Protein AF-A0A352SSJ2-F1 (afdb_monomer_lite)

Se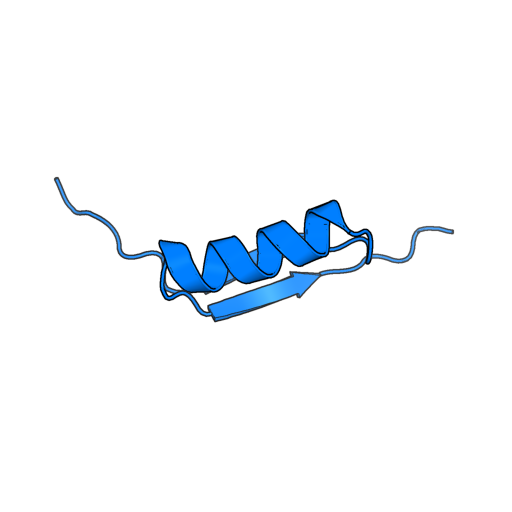condary structure (DSSP, 8-state):
-------EEEEE--SSHHHHHHHHHHHHHH--EEEEE-----

pLDDT: mean 91.73, std 12.95, range [46.09, 98.19]

Radius of gyration: 12.01 Å; chains: 1; bounding box: 33×15×30 Å

Structure (mmCIF, N/CA/C/O backbone):
data_AF-A0A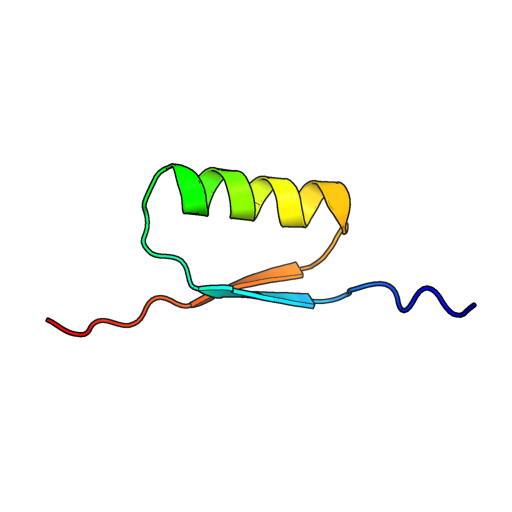352SSJ2-F1
#
_entry.id   AF-A0A352SSJ2-F1
#
loop_
_atom_site.group_PDB
_atom_site.id
_atom_site.type_symbol
_atom_site.label_atom_id
_atom_site.label_alt_id
_atom_site.label_comp_id
_atom_site.label_asym_id
_atom_site.label_entity_id
_atom_site.label_seq_id
_atom_site.pdbx_PDB_ins_code
_atom_site.Cartn_x
_atom_site.Cartn_y
_atom_site.Cartn_z
_atom_site.occupancy
_atom_site.B_iso_or_equiv
_atom_site.auth_seq_id
_atom_site.auth_comp_id
_atom_site.auth_asym_id
_atom_site.auth_atom_id
_atom_site.pdbx_PDB_model_num
ATOM 1 N N . MET A 1 1 ? -26.753 11.142 10.456 1.00 46.97 1 MET A N 1
ATOM 2 C CA . MET A 1 1 ? -25.982 10.872 9.224 1.00 46.97 1 MET A CA 1
ATOM 3 C C . MET A 1 1 ? -25.387 9.482 9.368 1.00 46.97 1 MET A C 1
ATOM 5 O O . MET A 1 1 ? -24.756 9.239 10.388 1.00 46.97 1 MET A O 1
ATOM 9 N N . LYS A 1 2 ? -25.677 8.543 8.457 1.00 46.09 2 LYS A N 1
ATOM 10 C CA . LYS A 1 2 ? -25.039 7.218 8.486 1.00 46.09 2 LYS A CA 1
ATOM 11 C C . LYS A 1 2 ? -23.571 7.422 8.113 1.00 46.09 2 LYS A C 1
ATOM 13 O O . LYS A 1 2 ? -23.287 7.778 6.978 1.00 46.09 2 LYS A O 1
ATOM 18 N N . GLN A 1 3 ? -22.676 7.277 9.084 1.00 59.53 3 GLN A N 1
ATOM 19 C CA . GLN A 1 3 ? -21.265 7.048 8.801 1.00 59.53 3 GLN A CA 1
ATOM 20 C C . GLN A 1 3 ? -21.200 5.622 8.256 1.00 59.53 3 GLN A C 1
ATOM 22 O O . GLN A 1 3 ? -21.247 4.661 9.026 1.00 59.53 3 GLN A O 1
ATOM 27 N N . ASP A 1 4 ? -21.238 5.471 6.934 1.00 65.56 4 ASP A N 1
ATOM 28 C CA . ASP A 1 4 ? -21.002 4.172 6.320 1.00 65.56 4 ASP A CA 1
ATOM 29 C C . ASP A 1 4 ? -19.548 3.804 6.618 1.00 65.56 4 ASP A C 1
ATOM 31 O O . ASP A 1 4 ? -18.616 4.348 6.031 1.00 65.56 4 ASP A O 1
ATOM 35 N N . HIS A 1 5 ? -19.355 2.932 7.612 1.00 82.88 5 HIS A N 1
ATOM 36 C CA . HIS A 1 5 ? -18.041 2.419 7.976 1.00 82.88 5 HIS A CA 1
ATOM 37 C C . HIS A 1 5 ? -17.387 1.825 6.729 1.00 82.88 5 HIS A C 1
ATOM 39 O O . HIS A 1 5 ? -17.877 0.836 6.174 1.00 82.88 5 HIS A O 1
ATOM 45 N N . VAL A 1 6 ? -16.287 2.434 6.287 1.00 88.81 6 VAL A N 1
ATOM 46 C CA . VAL A 1 6 ? -15.494 1.941 5.163 1.00 88.81 6 VAL A CA 1
ATOM 47 C C . VAL A 1 6 ? -14.892 0.607 5.586 1.00 88.81 6 VAL A C 1
ATOM 49 O O . VAL A 1 6 ? -13.995 0.556 6.414 1.00 88.81 6 VAL A O 1
ATOM 52 N N . LYS A 1 7 ? -15.425 -0.496 5.056 1.00 92.12 7 LYS A N 1
ATOM 53 C CA . LYS A 1 7 ? -14.963 -1.849 5.409 1.00 92.12 7 LYS A CA 1
ATOM 54 C C . LYS A 1 7 ? -13.762 -2.293 4.580 1.00 92.12 7 LYS A C 1
ATOM 56 O O . LYS A 1 7 ? -12.961 -3.094 5.054 1.00 92.12 7 LYS A O 1
ATOM 61 N N . LYS A 1 8 ? -13.668 -1.814 3.336 1.00 95.75 8 LYS A N 1
ATOM 62 C CA . LYS A 1 8 ? -12.675 -2.264 2.361 1.00 95.75 8 LYS A CA 1
ATOM 63 C C . LYS A 1 8 ? -12.289 -1.145 1.402 1.00 95.75 8 LYS A C 1
ATOM 65 O O . LYS A 1 8 ? -13.166 -0.434 0.914 1.00 95.75 8 LYS A O 1
ATOM 70 N N . VAL A 1 9 ? -10.998 -1.024 1.114 1.00 96.62 9 VAL A N 1
ATOM 71 C CA . VAL A 1 9 ? -10.420 -0.035 0.199 1.00 96.62 9 VAL A CA 1
ATOM 72 C C . VAL A 1 9 ? -9.542 -0.751 -0.820 1.00 96.62 9 VAL A C 1
ATOM 74 O O . VAL A 1 9 ? -8.764 -1.630 -0.460 1.00 96.62 9 VAL A O 1
ATOM 77 N N . VAL A 1 10 ? -9.647 -0.364 -2.091 1.00 97.75 10 VAL A N 1
ATOM 78 C CA . VAL A 1 10 ? -8.683 -0.761 -3.124 1.00 97.75 10 VAL A CA 1
ATOM 79 C C . VAL A 1 10 ? -7.760 0.423 -3.384 1.00 97.75 10 VAL A C 1
ATOM 81 O O . VAL A 1 10 ? -8.224 1.489 -3.784 1.00 97.75 10 VAL A O 1
ATOM 8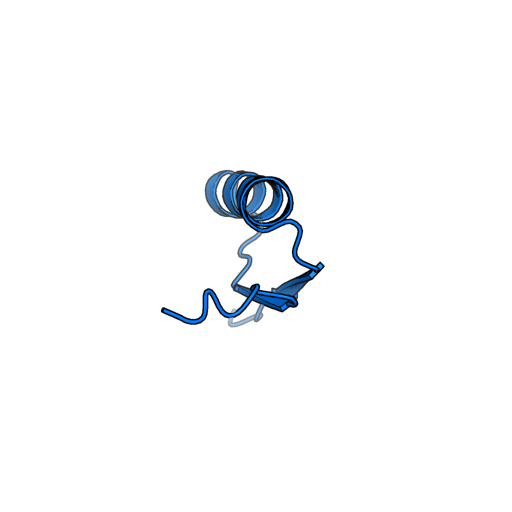4 N N . LEU A 1 11 ? -6.465 0.250 -3.127 1.00 98.12 11 LEU A N 1
ATOM 85 C CA . LEU A 1 11 ? -5.445 1.283 -3.283 1.00 98.12 11 LEU A CA 1
ATOM 86 C C . LEU A 1 11 ? -4.631 1.023 -4.550 1.00 98.12 11 LEU A C 1
ATOM 88 O O . LEU A 1 11 ? -3.958 -0.000 -4.644 1.00 98.12 11 LEU A O 1
ATOM 92 N N . ALA A 1 12 ? -4.625 1.971 -5.486 1.00 98.12 12 ALA A N 1
ATOM 93 C CA . ALA A 1 12 ? -3.633 1.980 -6.557 1.00 98.12 12 ALA A CA 1
ATOM 94 C C . ALA A 1 12 ? -2.242 2.208 -5.939 1.00 98.12 12 ALA A C 1
ATOM 96 O O . ALA A 1 12 ? -1.961 3.272 -5.389 1.00 98.12 12 ALA A O 1
ATOM 97 N N . TYR A 1 13 ? -1.397 1.184 -5.980 1.00 98.19 13 TYR A N 1
ATOM 98 C CA . TYR A 1 13 ? -0.130 1.128 -5.265 1.00 98.19 13 TYR A CA 1
ATOM 99 C C . TYR A 1 13 ? 1.017 1.029 -6.267 1.00 98.19 13 TYR A C 1
ATOM 101 O O . TYR A 1 13 ? 1.124 0.046 -7.000 1.00 98.19 13 TYR A O 1
ATOM 109 N N . SER A 1 14 ? 1.873 2.051 -6.296 1.00 96.62 14 SER A N 1
ATOM 110 C CA . SER A 1 14 ? 3.036 2.109 -7.189 1.00 96.62 14 SER A CA 1
ATOM 111 C C . SER A 1 14 ? 4.299 1.493 -6.584 1.00 96.62 14 SER A C 1
ATOM 113 O O . SER A 1 14 ? 5.280 1.309 -7.295 1.00 96.62 14 SER A O 1
ATOM 115 N N . GLY A 1 15 ? 4.310 1.203 -5.278 1.00 96.19 15 GLY A N 1
ATOM 116 C CA . GLY A 1 15 ? 5.514 0.773 -4.557 1.00 96.19 15 GLY A CA 1
ATOM 117 C C . GLY A 1 15 ? 6.382 1.922 -4.034 1.00 96.19 15 GLY A C 1
ATOM 118 O O . GLY A 1 15 ? 7.374 1.671 -3.353 1.00 96.19 15 GLY A O 1
ATOM 119 N N . GLY A 1 16 ? 6.014 3.176 -4.319 1.00 97.75 16 GLY A N 1
ATOM 120 C CA . GLY A 1 16 ? 6.705 4.361 -3.808 1.00 97.75 16 GLY A CA 1
ATOM 121 C C . GLY A 1 16 ? 6.416 4.633 -2.328 1.00 97.75 16 GLY A C 1
ATOM 122 O O . GLY A 1 16 ? 5.384 4.211 -1.798 1.00 97.75 16 GLY A O 1
ATOM 123 N N . LEU A 1 17 ? 7.306 5.395 -1.678 1.00 98.19 17 LEU A N 1
ATOM 124 C CA . LEU A 1 17 ? 7.199 5.7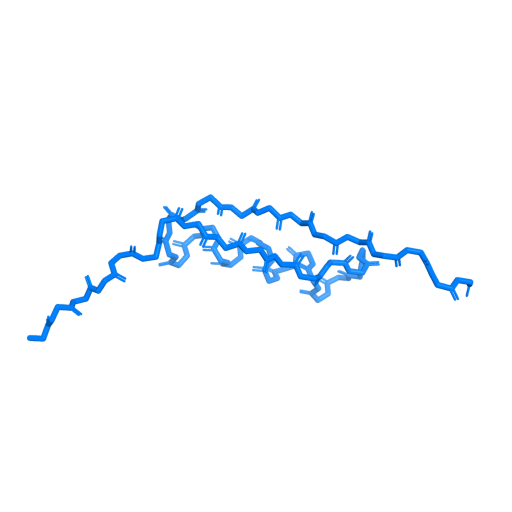70 -0.260 1.00 98.19 17 LEU A CA 1
ATOM 125 C C . LEU A 1 17 ? 5.826 6.363 0.079 1.00 98.19 17 LEU A C 1
ATOM 127 O O . LEU A 1 17 ? 5.208 5.945 1.056 1.00 98.19 17 LEU A O 1
ATOM 131 N N . ASP A 1 18 ? 5.327 7.270 -0.759 1.00 97.88 18 ASP A N 1
ATOM 132 C CA . ASP A 1 18 ? 4.041 7.932 -0.535 1.00 97.88 18 ASP A CA 1
ATOM 133 C C . ASP A 1 18 ? 2.892 6.918 -0.480 1.00 97.88 18 ASP A C 1
ATOM 135 O O . ASP A 1 18 ? 2.096 6.913 0.459 1.00 97.88 18 ASP A O 1
ATOM 139 N N . THR A 1 19 ? 2.841 5.988 -1.440 1.00 97.62 19 THR A N 1
ATOM 140 C CA . THR A 1 19 ? 1.796 4.955 -1.481 1.00 97.62 19 THR A CA 1
ATOM 141 C C . THR A 1 19 ? 1.909 3.953 -0.330 1.00 97.62 19 THR A C 1
ATOM 143 O O . THR A 1 19 ? 0.890 3.444 0.135 1.00 97.62 19 THR A O 1
ATOM 146 N N . SER A 1 20 ? 3.120 3.718 0.184 1.00 98.12 20 SER A N 1
ATOM 147 C CA . SER A 1 20 ? 3.364 2.867 1.357 1.00 98.12 20 SER A CA 1
ATOM 148 C C . SER A 1 20 ? 2.879 3.513 2.651 1.00 98.12 20 SER A C 1
ATOM 150 O O . SER A 1 20 ? 2.273 2.846 3.490 1.00 98.12 20 SER A O 1
ATOM 152 N N . VAL A 1 21 ? 3.091 4.822 2.806 1.00 98.19 21 VAL A N 1
ATOM 153 C CA . VAL A 1 21 ? 2.575 5.579 3.955 1.00 98.19 21 VAL A CA 1
ATOM 154 C C . VAL A 1 21 ? 1.048 5.654 3.905 1.00 98.19 21 VAL A C 1
ATOM 156 O O . VAL A 1 21 ? 0.393 5.405 4.916 1.00 98.19 21 VAL A O 1
ATOM 159 N N . ILE A 1 22 ? 0.467 5.913 2.728 1.00 98.06 22 ILE A N 1
ATOM 160 C CA . ILE A 1 22 ? -0.991 5.950 2.532 1.00 98.06 22 ILE A CA 1
ATOM 161 C C . ILE A 1 22 ? -1.635 4.601 2.866 1.00 98.06 22 ILE A C 1
ATOM 163 O O . ILE A 1 22 ? -2.672 4.575 3.526 1.00 98.06 22 ILE A O 1
ATOM 167 N N . LEU A 1 23 ? -1.023 3.482 2.459 1.00 97.75 23 LEU A N 1
ATOM 168 C CA . LEU A 1 23 ? -1.500 2.140 2.804 1.00 97.75 23 LEU A CA 1
ATOM 169 C C . LEU A 1 23 ? -1.660 1.984 4.317 1.00 97.75 23 LEU A C 1
ATOM 171 O O . LEU A 1 23 ? -2.714 1.545 4.780 1.00 97.75 23 LEU A O 1
ATOM 175 N N . ARG A 1 24 ? -0.634 2.369 5.085 1.00 97.50 24 ARG A N 1
ATOM 176 C CA . ARG A 1 24 ? -0.666 2.265 6.545 1.00 97.50 24 ARG A CA 1
ATOM 177 C C . ARG A 1 24 ? -1.697 3.209 7.159 1.00 97.50 24 ARG A C 1
ATOM 179 O O . ARG A 1 24 ? -2.454 2.801 8.033 1.00 97.50 24 ARG A O 1
ATOM 186 N N . TRP A 1 25 ? -1.759 4.442 6.667 1.00 97.50 25 TRP A N 1
ATOM 187 C CA . TRP A 1 25 ? -2.718 5.435 7.141 1.00 97.50 25 TRP A CA 1
ATOM 188 C C . TRP A 1 25 ? -4.172 4.992 6.924 1.00 97.50 25 TRP A C 1
ATOM 190 O O . TRP A 1 25 ? -4.984 5.117 7.832 1.00 97.50 25 TRP A O 1
ATOM 200 N N . LEU A 1 26 ? -4.500 4.402 5.769 1.00 96.50 26 LEU A N 1
ATOM 201 C CA . LEU A 1 26 ? -5.847 3.891 5.486 1.00 96.50 26 LEU A CA 1
ATOM 202 C C . LEU A 1 26 ? -6.257 2.753 6.432 1.00 96.50 26 LEU A C 1
ATOM 204 O O . LEU A 1 26 ? -7.422 2.674 6.820 1.00 96.50 26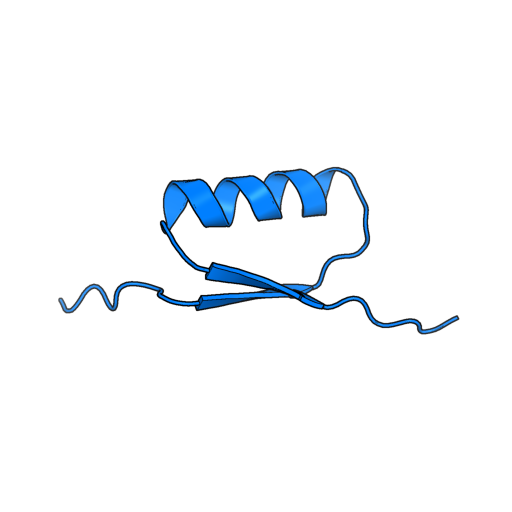 LEU A O 1
ATOM 208 N N . GLN A 1 27 ? -5.312 1.887 6.808 1.00 95.19 27 GLN A N 1
ATOM 209 C CA . GLN A 1 27 ? -5.556 0.831 7.792 1.00 95.19 27 GLN A CA 1
ATOM 210 C C . GLN A 1 27 ? -5.855 1.415 9.175 1.00 95.19 27 GLN A C 1
ATOM 212 O O . GLN A 1 27 ? -6.793 0.964 9.822 1.00 95.19 27 GLN A O 1
ATOM 217 N N . ASP A 1 28 ? -5.092 2.416 9.613 1.00 96.00 28 ASP A N 1
ATOM 218 C CA . ASP A 1 28 ? -5.207 2.963 10.968 1.00 96.00 28 ASP A CA 1
ATOM 219 C C . ASP A 1 28 ? -6.412 3.918 11.111 1.00 96.00 28 ASP A C 1
ATOM 221 O O . ASP A 1 28 ? -7.152 3.827 12.089 1.00 96.00 28 ASP A O 1
ATOM 225 N N . GLU A 1 29 ? -6.659 4.786 10.124 1.00 95.50 29 GLU A N 1
ATOM 226 C CA . GLU A 1 29 ? -7.733 5.793 10.167 1.00 95.50 29 GLU A CA 1
ATOM 227 C C . GLU A 1 29 ? -9.124 5.172 9.979 1.00 95.50 29 GLU A C 1
ATOM 229 O O . GLU A 1 29 ? -10.082 5.545 10.655 1.00 95.50 29 GLU A O 1
ATOM 234 N N . TYR A 1 30 ? -9.249 4.205 9.065 1.00 93.69 30 TYR A N 1
ATOM 235 C CA . TYR A 1 30 ? -10.546 3.616 8.718 1.00 93.69 30 TYR A CA 1
ATOM 236 C C . TYR A 1 30 ? -10.772 2.232 9.327 1.00 93.69 30 TYR A C 1
ATOM 238 O O . TYR A 1 30 ? -11.880 1.706 9.218 1.00 93.69 30 TYR A O 1
ATOM 246 N N . ASN A 1 31 ? -9.753 1.632 9.960 1.00 94.62 31 ASN A N 1
ATOM 247 C CA . ASN A 1 31 ? -9.774 0.238 10.418 1.00 94.62 31 ASN A CA 1
ATOM 248 C C . ASN A 1 31 ? -10.319 -0.715 9.332 1.00 94.62 31 ASN A C 1
ATOM 250 O O . ASN A 1 31 ? -11.141 -1.597 9.595 1.00 94.62 31 ASN A O 1
ATOM 254 N N . ALA A 1 32 ? -9.912 -0.461 8.085 1.00 93.50 32 ALA A N 1
ATOM 255 C CA . ALA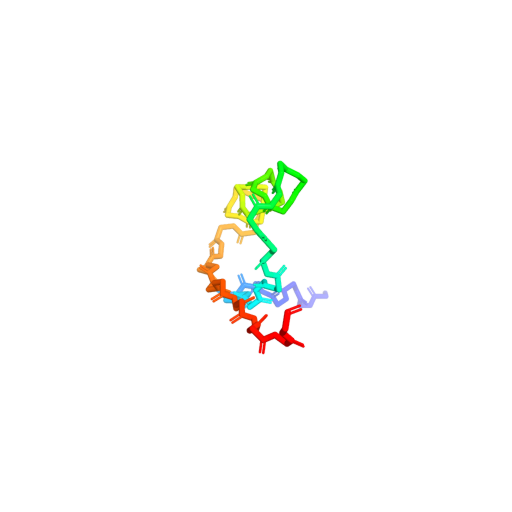 A 1 32 ? -10.454 -1.083 6.885 1.00 93.50 32 ALA A CA 1
ATOM 256 C C . ALA A 1 32 ? -9.467 -2.088 6.284 1.00 93.50 32 ALA A C 1
ATOM 258 O O . ALA A 1 32 ? -8.249 -1.919 6.353 1.00 93.50 32 ALA A O 1
ATOM 259 N N . GLU A 1 33 ? -9.994 -3.114 5.618 1.00 96.88 33 GLU A N 1
ATOM 260 C CA . GLU A 1 33 ? -9.177 -4.006 4.799 1.00 96.88 33 GLU A CA 1
ATOM 261 C C . GLU A 1 33 ? -8.691 -3.249 3.552 1.00 96.88 33 GLU A C 1
ATOM 263 O O . GLU A 1 33 ? -9.501 -2.781 2.751 1.00 96.88 33 GLU A O 1
ATOM 268 N N . VAL A 1 34 ? -7.376 -3.136 3.359 1.00 97.38 34 VAL A N 1
ATOM 269 C CA . VAL A 1 34 ? -6.797 -2.460 2.188 1.00 97.38 34 VAL A CA 1
ATOM 270 C C . VAL A 1 34 ? -6.202 -3.495 1.239 1.00 97.38 34 VAL A C 1
ATOM 272 O O . VAL A 1 34 ? -5.313 -4.251 1.620 1.00 97.38 34 VAL A O 1
ATOM 275 N N . VAL A 1 35 ? -6.679 -3.509 -0.006 1.00 98.06 35 VAL A N 1
ATOM 276 C CA . VAL A 1 35 ? -6.158 -4.342 -1.097 1.00 98.06 35 VAL A CA 1
ATOM 277 C C . VAL A 1 35 ? -5.383 -3.450 -2.055 1.00 98.06 35 VAL A C 1
ATOM 279 O O . VAL A 1 35 ? -5.929 -2.479 -2.575 1.00 98.06 35 VAL A O 1
ATOM 282 N N . THR A 1 36 ? -4.115 -3.758 -2.300 1.00 98.00 36 THR A N 1
ATOM 283 C CA . THR A 1 36 ? -3.299 -3.005 -3.253 1.00 98.00 36 THR A CA 1
ATOM 284 C C . THR A 1 36 ? -3.517 -3.509 -4.674 1.00 98.00 36 THR A C 1
ATOM 286 O O . THR A 1 36 ? -3.615 -4.708 -4.928 1.00 98.00 36 THR A O 1
ATOM 289 N N . PHE A 1 37 ? -3.583 -2.576 -5.614 1.00 97.88 37 PHE A N 1
ATOM 290 C CA . PHE A 1 37 ? -3.607 -2.844 -7.039 1.00 97.88 37 PHE A CA 1
ATOM 291 C C . PHE A 1 37 ? -2.405 -2.171 -7.691 1.00 97.88 37 PHE A C 1
ATOM 293 O O . PHE A 1 37 ? -2.258 -0.951 -7.626 1.00 97.88 37 PHE A O 1
ATOM 300 N N . THR A 1 38 ? -1.573 -2.971 -8.344 1.00 97.12 38 THR A N 1
ATOM 301 C CA . THR A 1 38 ? -0.451 -2.499 -9.151 1.00 97.12 38 THR A CA 1
ATOM 302 C C . THR A 1 38 ? -0.681 -2.982 -10.573 1.00 97.12 38 THR A C 1
ATOM 304 O O . THR A 1 38 ? -0.849 -4.180 -10.799 1.00 97.12 38 THR A O 1
ATOM 307 N N . ALA A 1 39 ? -0.725 -2.048 -11.518 1.00 97.00 39 ALA A N 1
ATOM 308 C CA . ALA A 1 39 ? -0.782 -2.354 -12.939 1.00 97.00 39 ALA A CA 1
ATOM 309 C C . ALA A 1 39 ? 0.612 -2.178 -13.535 1.00 97.00 39 ALA A C 1
ATOM 311 O O . ALA A 1 39 ? 1.237 -1.138 -13.332 1.00 97.00 39 ALA A O 1
ATOM 312 N N . ASP A 1 40 ? 1.068 -3.181 -14.274 1.00 95.62 40 ASP A N 1
ATOM 313 C CA . ASP A 1 40 ? 2.224 -3.055 -15.151 1.00 95.62 40 ASP A CA 1
ATOM 314 C C . ASP A 1 40 ? 1.759 -2.473 -16.492 1.00 95.62 40 ASP A C 1
ATOM 316 O O . ASP A 1 40 ? 0.830 -2.992 -17.118 1.00 95.62 40 ASP A O 1
ATOM 320 N N . ILE A 1 41 ? 2.363 -1.355 -16.886 1.00 94.00 41 ILE A N 1
ATOM 321 C CA . ILE A 1 41 ? 2.051 -0.623 -18.117 1.00 94.00 41 ILE A CA 1
ATOM 322 C C . ILE A 1 41 ? 3.306 -0.325 -18.957 1.00 94.00 41 ILE A C 1
ATOM 324 O O . ILE A 1 41 ? 3.205 0.465 -19.899 1.00 94.00 41 ILE A O 1
ATOM 328 N N . GLY A 1 42 ? 4.447 -0.969 -18.657 1.00 77.69 42 GLY A N 1
ATOM 329 C CA . GLY A 1 42 ? 5.731 -0.790 -19.356 1.00 77.69 42 GLY A CA 1
ATOM 330 C C . GLY A 1 42 ? 6.802 -0.104 -18.520 1.00 77.69 42 GLY A C 1
ATOM 331 O O . GLY A 1 42 ? 6.785 1.146 -18.468 1.00 77.69 42 GLY A O 1
#

Foldseek 3Di:
DDPPQAAEEEQAAPPDPVSVVVQVVCCVVRVYHYHYDYDDDD

Sequence (42 aa):
MKQDHVKKVVLAYSGGLDTSVILRWLQDEYNAEVVTFTADIG